Protein AF-A0A351MQT3-F1 (afdb_monomer)

Foldseek 3Di:
DDDDDDDDDDDDDDDCDVVNVVCCVVVPWAFPDDQDPDTDTPVNLCVVCVVVLVVDDDDPVVSVVVSVVSSVVSVVVVNVVVNVVVCQVVVVPDDDPVVVVVVVVQVCCCPPVVRDVVVVVVVVVD

Radius of gyration: 25.92 Å; Cα contacts (8 Å, |Δi|>4): 67; chains: 1; bounding box: 90×33×58 Å

pLDDT: mean 75.78, std 16.31, range [37.25, 96.38]

Sequence (126 aa):
MITSLLATLLLAAPASTAEDKAWSDQNTDRIAVVAGDEVVTVSDIRKQLAPFARSLGGTVDEKNAAIRKAADEVMRSLSDRAIVLREFRESNKMTIPPAMIESDIDDTVRRQFGGDRLRYYAALRE

Nearest PDB structures (foldseek):
  1w0a-assembly1_A  TM=4.353E-01  e=3.551E+00  Homo sapiens
  4gr4-assembly1_A  TM=4.188E-01  e=4.032E+00  Streptomyces lydicus
  7y59-assembly1_W  TM=2.464E-01  e=2.934E+00  Homo sapiens

Solvent-accessible surface area (backbone atoms only — not comparable to full-atom values): 7755 Å² total; per-residue (Å²): 139,83,84,85,82,85,84,81,82,80,82,76,73,85,74,79,47,75,62,58,50,52,48,46,68,71,71,51,75,48,80,68,46,74,32,84,95,44,75,42,35,48,59,58,49,47,63,70,40,52,74,54,61,76,71,61,67,83,53,74,65,58,37,52,52,52,50,51,55,51,47,55,52,46,52,50,54,53,38,54,48,36,48,53,51,48,53,44,65,71,59,78,76,66,74,84,57,67,69,58,55,54,51,52,49,53,52,44,27,41,74,76,43,76,57,36,61,68,61,48,57,53,63,75,75,111

Structure (mmCIF, N/CA/C/O backbone):
data_AF-A0A351MQT3-F1
#
_entry.id   AF-A0A351MQT3-F1
#
loop_
_atom_site.group_PDB
_atom_site.id
_atom_site.type_symbol
_atom_site.label_atom_id
_atom_site.label_alt_id
_atom_site.label_comp_id
_atom_site.label_asym_id
_atom_site.label_entity_id
_atom_site.label_seq_id
_atom_site.pdbx_PDB_ins_code
_atom_site.Cartn_x
_atom_site.Cartn_y
_atom_site.Cartn_z
_atom_site.occupancy
_atom_site.B_iso_or_equiv
_atom_site.auth_seq_id
_atom_site.auth_comp_id
_atom_site.auth_asym_id
_atom_site.auth_atom_id
_atom_site.pdbx_PDB_model_num
ATOM 1 N N . MET A 1 1 ? 69.712 -21.558 34.875 1.00 37.25 1 MET A N 1
ATOM 2 C CA . MET A 1 1 ? 69.006 -21.193 33.630 1.00 37.25 1 MET A CA 1
ATOM 3 C C . MET A 1 1 ? 67.584 -21.708 33.758 1.00 37.25 1 MET A C 1
ATOM 5 O O . MET A 1 1 ? 67.401 -22.915 33.746 1.00 37.25 1 MET A O 1
ATOM 9 N N . ILE A 1 2 ? 66.618 -20.827 34.015 1.00 41.50 2 ILE A N 1
ATOM 10 C CA . ILE A 1 2 ? 65.204 -21.191 34.176 1.00 41.50 2 ILE A CA 1
ATOM 11 C C . ILE A 1 2 ? 64.481 -20.546 32.996 1.00 41.50 2 ILE A C 1
ATOM 13 O O . ILE A 1 2 ? 64.487 -19.326 32.855 1.00 41.50 2 ILE A O 1
ATOM 17 N N . THR A 1 3 ? 63.978 -21.376 32.090 1.00 39.50 3 THR A N 1
ATOM 18 C CA . THR A 1 3 ? 63.307 -20.977 30.851 1.00 39.50 3 THR A CA 1
ATOM 19 C C . THR A 1 3 ? 61.872 -20.531 31.130 1.00 39.50 3 THR A C 1
ATOM 21 O O . THR A 1 3 ? 61.056 -21.320 31.599 1.00 39.50 3 THR A O 1
ATOM 24 N N . SER A 1 4 ? 61.577 -19.270 30.812 1.00 40.50 4 SER A N 1
ATOM 25 C CA . 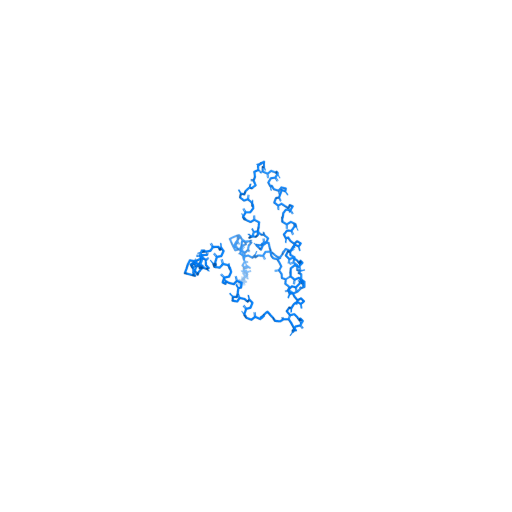SER A 1 4 ? 60.228 -18.704 30.713 1.00 40.50 4 SER A CA 1
ATOM 26 C C . SER A 1 4 ? 59.460 -19.302 29.533 1.00 40.50 4 SER A C 1
ATOM 28 O O . SER A 1 4 ? 59.999 -19.376 28.430 1.00 40.50 4 SER A O 1
ATOM 30 N N . LEU A 1 5 ? 58.179 -19.625 29.725 1.00 42.97 5 LEU A N 1
ATOM 31 C CA . LEU A 1 5 ? 57.225 -19.792 28.628 1.00 42.97 5 LEU A CA 1
ATOM 32 C C . LEU A 1 5 ? 55.973 -18.966 28.945 1.00 42.97 5 LEU A C 1
ATOM 34 O O . LEU A 1 5 ? 55.157 -19.337 29.785 1.00 42.97 5 LEU A O 1
ATOM 38 N N . LEU A 1 6 ? 55.871 -17.802 28.305 1.00 41.44 6 LEU A N 1
ATOM 39 C CA . LEU A 1 6 ? 54.710 -16.921 28.360 1.00 41.44 6 LEU A CA 1
ATOM 40 C C . LEU A 1 6 ? 53.711 -17.414 27.300 1.00 41.44 6 LEU A C 1
ATOM 42 O O . LEU A 1 6 ? 53.997 -17.340 26.108 1.00 41.44 6 LEU A O 1
ATOM 46 N N . ALA A 1 7 ? 52.564 -17.950 27.716 1.00 40.78 7 ALA A N 1
ATOM 47 C CA . ALA A 1 7 ? 51.490 -18.326 26.800 1.00 40.78 7 ALA A CA 1
ATOM 48 C C . ALA A 1 7 ? 50.639 -17.087 26.475 1.00 40.78 7 ALA A C 1
ATOM 50 O O . ALA A 1 7 ? 49.895 -16.592 27.320 1.00 40.78 7 ALA A O 1
ATOM 51 N N . THR A 1 8 ? 50.761 -16.563 25.256 1.00 48.25 8 THR A N 1
ATOM 52 C CA . THR A 1 8 ? 49.905 -15.485 24.745 1.00 48.25 8 THR A CA 1
ATOM 53 C C . THR A 1 8 ? 48.633 -16.099 24.162 1.00 48.25 8 THR A C 1
ATOM 55 O O . THR A 1 8 ? 48.664 -16.716 23.099 1.00 48.25 8 THR A O 1
ATOM 58 N N . LEU A 1 9 ? 47.508 -15.958 24.866 1.00 44.09 9 LEU A N 1
ATOM 59 C CA . LEU A 1 9 ? 46.194 -16.371 24.377 1.00 44.09 9 LEU A CA 1
ATOM 60 C C . LEU A 1 9 ? 45.671 -15.298 23.407 1.00 44.09 9 LEU A C 1
ATOM 62 O O . LEU A 1 9 ? 45.251 -14.221 23.827 1.00 44.09 9 LEU A O 1
ATOM 66 N N . LEU A 1 10 ? 45.741 -15.574 22.104 1.00 45.16 10 LEU A N 1
ATOM 67 C CA . LEU A 1 10 ? 45.178 -14.715 21.065 1.00 45.16 10 LEU A CA 1
ATOM 68 C C . LEU A 1 10 ? 43.653 -14.910 21.040 1.00 45.16 10 LEU A C 1
ATOM 70 O O . LEU A 1 10 ? 43.155 -15.930 20.566 1.00 45.16 10 LEU A O 1
ATOM 74 N N . LEU A 1 11 ? 42.913 -13.947 21.593 1.00 44.22 11 LEU A N 1
ATOM 75 C CA . LEU A 1 11 ? 41.453 -13.921 21.561 1.00 44.22 11 LEU A CA 1
ATOM 76 C C . LEU A 1 11 ? 41.000 -13.572 20.132 1.00 44.22 11 LEU A C 1
ATOM 78 O O . LEU A 1 11 ? 41.021 -12.410 19.730 1.00 44.22 11 LEU A O 1
ATOM 82 N N . ALA A 1 12 ? 40.648 -14.587 19.342 1.00 45.41 12 ALA A N 1
ATOM 83 C CA . ALA A 1 12 ? 40.074 -14.409 18.014 1.00 45.41 12 ALA A CA 1
ATOM 84 C C . ALA A 1 12 ? 38.699 -13.729 18.134 1.00 45.41 12 ALA A C 1
ATOM 86 O O . ALA A 1 12 ? 37.769 -14.290 18.712 1.00 45.41 12 ALA A O 1
ATOM 87 N N . ALA A 1 13 ? 38.572 -12.513 17.600 1.00 49.94 13 ALA A N 1
ATOM 88 C CA . ALA A 1 13 ? 37.275 -11.875 17.401 1.00 49.94 13 ALA A CA 1
ATOM 89 C C . ALA A 1 13 ? 36.440 -12.716 16.414 1.00 49.94 13 ALA A C 1
ATOM 91 O O . ALA A 1 13 ? 37.007 -13.225 15.441 1.00 49.94 13 ALA A O 1
ATOM 92 N N . PRO A 1 14 ? 35.119 -12.878 16.620 1.00 48.28 14 PRO A N 1
ATOM 93 C CA . PRO A 1 14 ? 34.284 -13.595 15.668 1.00 48.28 14 PRO A CA 1
ATOM 94 C C . PRO A 1 14 ? 34.254 -12.808 14.354 1.00 48.28 14 PRO A C 1
ATOM 96 O O . PRO A 1 14 ? 33.710 -11.708 14.279 1.00 48.28 14 PRO A O 1
ATOM 99 N N . ALA A 1 15 ? 34.871 -13.365 13.315 1.00 52.53 15 ALA A N 1
ATOM 100 C CA . ALA A 1 15 ? 34.683 -12.892 11.956 1.00 52.53 15 ALA A CA 1
ATOM 101 C C . ALA A 1 15 ? 33.243 -13.232 11.554 1.00 52.53 15 ALA A C 1
ATOM 103 O O . ALA A 1 15 ? 32.932 -14.405 11.353 1.00 52.53 15 ALA A O 1
ATOM 104 N N . SER A 1 16 ? 32.356 -12.233 11.476 1.00 54.38 16 SER A N 1
ATOM 105 C CA . SER A 1 16 ? 31.033 -12.433 10.876 1.00 54.38 16 SER A CA 1
ATOM 106 C C . SER A 1 16 ? 31.243 -12.939 9.454 1.00 54.38 16 SER A C 1
ATOM 108 O O . SER A 1 16 ? 31.958 -12.298 8.672 1.00 54.38 16 SER A O 1
ATOM 110 N N . THR A 1 17 ? 30.675 -14.091 9.125 1.00 55.72 17 THR A N 1
ATOM 111 C CA . THR A 1 17 ? 30.893 -14.704 7.819 1.00 55.72 17 THR A CA 1
ATOM 112 C C . THR A 1 17 ? 30.205 -13.873 6.732 1.00 55.72 17 THR A C 1
ATOM 114 O O . THR A 1 17 ? 29.240 -13.148 6.982 1.00 55.72 17 THR A O 1
ATOM 117 N N . ALA A 1 18 ? 30.703 -13.941 5.497 1.00 56.94 18 ALA A N 1
ATOM 118 C CA . ALA A 1 18 ? 30.052 -13.279 4.365 1.00 56.94 18 ALA A CA 1
ATOM 119 C C . ALA A 1 18 ? 28.607 -13.781 4.150 1.00 56.94 18 ALA A C 1
ATOM 121 O O . ALA A 1 18 ? 27.779 -13.035 3.630 1.00 56.94 18 ALA A O 1
ATOM 122 N N . GLU A 1 19 ? 28.296 -15.004 4.596 1.00 46.81 19 GLU A N 1
ATOM 123 C CA . GLU A 1 19 ? 26.941 -15.562 4.638 1.00 46.81 19 GLU A CA 1
ATOM 124 C C . GLU A 1 19 ? 26.053 -14.861 5.670 1.00 46.81 19 GLU A C 1
ATOM 126 O O . GLU A 1 19 ? 24.933 -14.495 5.325 1.00 46.81 19 GLU A O 1
ATOM 131 N N . ASP A 1 20 ? 26.550 -14.566 6.878 1.00 50.34 20 ASP A N 1
ATOM 132 C CA . ASP A 1 20 ? 25.801 -13.789 7.882 1.00 50.34 20 ASP A CA 1
ATOM 133 C C . ASP A 1 20 ? 25.476 -12.380 7.370 1.00 50.34 20 ASP A C 1
ATOM 135 O O . ASP A 1 20 ? 24.383 -11.853 7.589 1.00 50.34 20 ASP A O 1
ATOM 139 N N . LYS A 1 21 ? 26.417 -11.771 6.637 1.00 53.34 21 LYS A N 1
ATOM 140 C CA . LYS A 1 21 ? 26.208 -10.475 5.988 1.00 53.34 21 LYS A CA 1
ATOM 141 C C . LYS A 1 21 ? 25.205 -10.565 4.837 1.00 53.34 21 LYS A C 1
ATOM 143 O O . LYS A 1 21 ? 24.339 -9.706 4.743 1.00 53.34 21 LYS A O 1
ATOM 148 N N . ALA A 1 22 ? 25.292 -11.586 3.986 1.00 54.59 22 ALA A N 1
ATOM 149 C CA . ALA A 1 22 ? 24.357 -11.783 2.879 1.00 54.59 22 ALA A CA 1
ATOM 150 C C . ALA A 1 22 ? 22.938 -12.105 3.370 1.00 54.59 22 ALA A C 1
ATOM 152 O O . ALA A 1 22 ? 21.972 -11.586 2.816 1.00 54.59 22 ALA A O 1
ATOM 153 N N . TRP A 1 23 ? 22.811 -12.905 4.433 1.00 46.06 23 TRP A N 1
ATOM 154 C CA . TRP A 1 23 ? 21.543 -13.173 5.103 1.00 46.06 23 TRP A CA 1
ATOM 155 C C . TRP A 1 23 ? 20.995 -11.899 5.744 1.00 46.06 23 TRP A C 1
ATOM 157 O O . TRP A 1 23 ? 19.861 -11.530 5.474 1.00 46.06 23 TRP A O 1
ATOM 167 N N . SER A 1 24 ? 21.806 -11.156 6.500 1.00 58.50 24 SER A N 1
ATOM 168 C CA . SER A 1 24 ? 21.400 -9.875 7.091 1.00 58.50 24 SER A CA 1
ATOM 169 C C . SER A 1 24 ? 20.984 -8.846 6.032 1.00 58.50 24 SER A C 1
ATOM 171 O O . SER A 1 24 ? 19.944 -8.216 6.179 1.00 58.50 24 SER A O 1
ATOM 173 N N . ASP A 1 25 ? 21.720 -8.719 4.926 1.00 57.06 25 ASP A N 1
ATOM 174 C CA . ASP A 1 25 ? 21.407 -7.782 3.840 1.00 57.06 25 ASP A CA 1
ATOM 175 C C . ASP A 1 25 ? 20.137 -8.198 3.053 1.00 57.06 25 ASP A C 1
ATOM 177 O O . ASP A 1 25 ? 19.475 -7.345 2.457 1.00 57.06 25 ASP A O 1
ATOM 181 N N . GLN A 1 26 ? 19.771 -9.489 3.053 1.00 56.72 26 GLN A N 1
ATOM 182 C CA . GLN A 1 26 ? 18.531 -10.008 2.448 1.00 56.72 26 GLN A CA 1
ATOM 183 C C . GLN A 1 26 ? 17.329 -9.995 3.404 1.00 56.72 26 GLN A C 1
ATOM 185 O O . GLN A 1 26 ? 16.195 -9.867 2.942 1.00 56.72 26 GLN A O 1
ATOM 190 N N . ASN A 1 27 ? 17.569 -10.133 4.709 1.00 56.00 27 ASN A N 1
ATOM 191 C CA . ASN A 1 27 ? 16.545 -10.344 5.734 1.00 56.00 27 ASN A CA 1
ATOM 192 C C . ASN A 1 27 ? 16.325 -9.111 6.633 1.00 56.00 27 ASN A C 1
ATOM 194 O O . ASN A 1 27 ? 15.354 -9.064 7.386 1.00 56.00 27 ASN A O 1
ATOM 198 N N . THR A 1 28 ? 17.194 -8.100 6.541 1.00 66.25 28 THR A N 1
ATOM 199 C CA . THR A 1 28 ? 17.004 -6.782 7.154 1.00 66.25 28 THR A CA 1
ATOM 200 C C . THR A 1 28 ? 16.367 -5.859 6.134 1.00 66.25 28 THR A C 1
ATOM 202 O O . THR A 1 28 ? 16.989 -5.435 5.157 1.00 66.25 28 THR A O 1
ATOM 205 N N . ASP A 1 29 ? 15.107 -5.524 6.370 1.00 74.12 29 ASP A N 1
ATOM 206 C CA . ASP A 1 29 ? 14.423 -4.553 5.538 1.00 74.12 29 ASP A CA 1
ATOM 207 C C . ASP A 1 29 ? 14.998 -3.153 5.776 1.00 74.12 29 ASP A C 1
ATOM 209 O O . ASP A 1 29 ? 15.139 -2.694 6.912 1.00 74.12 29 ASP A O 1
ATOM 213 N N . ARG A 1 30 ? 15.367 -2.467 4.694 1.00 74.75 30 ARG A N 1
ATOM 214 C CA . ARG A 1 30 ? 15.954 -1.129 4.794 1.00 74.75 30 ARG A CA 1
ATOM 215 C C . ARG A 1 30 ? 14.841 -0.106 4.962 1.00 74.75 30 ARG A C 1
ATOM 217 O O . ARG A 1 30 ? 13.864 -0.131 4.219 1.00 74.75 30 ARG A O 1
ATOM 224 N N . ILE A 1 31 ? 15.021 0.830 5.888 1.00 74.12 31 ILE A N 1
ATOM 225 C CA . ILE A 1 31 ? 14.121 1.976 6.035 1.00 74.12 31 ILE A CA 1
ATOM 226 C C . ILE A 1 31 ? 14.289 2.879 4.812 1.00 74.12 31 ILE A C 1
ATOM 228 O O . ILE A 1 31 ? 15.399 3.324 4.517 1.00 74.12 31 ILE A O 1
ATOM 232 N N . ALA A 1 32 ? 13.196 3.120 4.095 1.00 74.19 32 ALA A N 1
ATOM 233 C CA . ALA A 1 32 ? 13.160 4.026 2.957 1.00 74.19 32 ALA A CA 1
ATOM 234 C C . ALA A 1 32 ? 12.770 5.442 3.396 1.00 74.19 32 ALA A C 1
ATOM 236 O O . ALA A 1 32 ? 13.432 6.404 3.012 1.00 74.19 32 ALA A O 1
ATOM 237 N N . VAL A 1 33 ? 11.732 5.566 4.229 1.00 76.69 33 VAL A N 1
ATOM 238 C CA . VAL A 1 33 ? 11.252 6.843 4.776 1.00 76.69 33 VAL A CA 1
ATOM 239 C C . VAL A 1 33 ? 10.724 6.628 6.194 1.00 76.69 33 VAL A C 1
ATOM 241 O O . VAL A 1 33 ? 10.136 5.592 6.494 1.00 76.69 33 VAL A O 1
ATOM 244 N N . VAL A 1 34 ? 10.913 7.620 7.061 1.00 71.25 34 VAL A N 1
ATOM 245 C CA . VAL A 1 34 ? 10.246 7.698 8.367 1.00 71.25 34 VAL A CA 1
ATOM 246 C C . VAL A 1 34 ? 9.216 8.822 8.295 1.00 71.25 34 VAL A C 1
ATOM 248 O O . VAL A 1 34 ? 9.579 9.975 8.059 1.00 71.25 34 VAL A O 1
ATOM 251 N N . ALA A 1 35 ? 7.937 8.487 8.464 1.00 67.44 35 ALA A N 1
ATOM 252 C CA . ALA A 1 35 ? 6.819 9.423 8.400 1.00 67.44 35 ALA A CA 1
ATOM 253 C C . ALA A 1 35 ? 6.136 9.495 9.776 1.00 67.44 35 ALA A C 1
ATOM 255 O O . ALA A 1 35 ? 5.145 8.817 10.042 1.00 67.44 35 ALA A O 1
ATOM 256 N N . GLY A 1 36 ? 6.695 10.309 10.678 1.00 67.81 36 GLY A N 1
ATOM 257 C CA . GLY A 1 36 ? 6.285 10.315 12.086 1.00 67.81 36 GLY A CA 1
ATOM 258 C C . GLY A 1 36 ? 6.786 9.067 12.815 1.00 67.81 36 GLY A C 1
ATOM 259 O O . GLY A 1 36 ? 7.980 8.789 12.765 1.00 67.81 36 GLY A O 1
ATOM 260 N N . ASP A 1 37 ? 5.873 8.321 13.442 1.00 65.06 37 ASP A N 1
ATOM 261 C CA . ASP A 1 37 ? 6.172 7.053 14.132 1.00 65.06 37 ASP A CA 1
ATOM 262 C C . ASP A 1 37 ? 6.065 5.821 13.212 1.00 65.06 37 ASP A C 1
ATOM 264 O O . ASP A 1 37 ? 6.369 4.702 13.628 1.00 65.06 37 ASP A O 1
ATOM 268 N N . GLU A 1 38 ? 5.637 5.997 11.955 1.00 66.75 38 GLU A N 1
ATOM 269 C CA . GLU A 1 38 ? 5.497 4.904 10.988 1.00 66.75 38 GLU A CA 1
ATOM 270 C C . GLU A 1 38 ? 6.710 4.853 10.046 1.00 66.75 38 GLU A C 1
ATOM 272 O O . GLU A 1 38 ? 7.156 5.860 9.484 1.00 66.75 38 GLU A O 1
ATOM 277 N N . VAL A 1 39 ? 7.270 3.652 9.897 1.00 76.25 39 VAL A N 1
ATOM 278 C CA . VAL A 1 39 ? 8.485 3.390 9.122 1.00 76.25 39 VAL A CA 1
ATOM 279 C C . VAL A 1 39 ? 8.091 2.719 7.814 1.00 76.25 39 VAL A C 1
ATOM 281 O O . VAL A 1 39 ? 7.589 1.600 7.819 1.00 76.25 39 VAL A O 1
ATOM 284 N N . VAL A 1 40 ? 8.345 3.392 6.694 1.00 76.25 40 VAL A N 1
ATOM 285 C CA . VAL A 1 40 ? 8.165 2.832 5.353 1.00 76.25 40 VAL A CA 1
ATOM 286 C C . VAL A 1 40 ? 9.457 2.148 4.938 1.00 76.25 40 VAL A C 1
ATOM 288 O O . VAL A 1 40 ? 10.521 2.779 4.913 1.00 76.25 40 VAL A O 1
ATOM 291 N N . THR A 1 41 ? 9.382 0.871 4.576 1.00 85.00 41 THR A N 1
ATOM 292 C CA . THR A 1 41 ? 10.564 0.102 4.183 1.00 85.00 41 THR A CA 1
ATOM 293 C C . THR A 1 41 ? 10.713 -0.049 2.670 1.00 85.00 41 THR A C 1
ATOM 295 O O . THR A 1 41 ? 9.796 0.183 1.877 1.00 85.00 41 THR A O 1
ATOM 298 N N . VAL A 1 42 ? 11.898 -0.478 2.236 1.00 80.94 42 VAL A N 1
ATOM 299 C CA . VAL A 1 42 ? 12.167 -0.803 0.831 1.00 80.94 42 VAL A CA 1
ATOM 300 C C . VAL A 1 42 ? 11.315 -1.984 0.364 1.00 80.94 42 VAL A C 1
ATOM 302 O O . VAL A 1 42 ? 10.896 -2.016 -0.799 1.00 8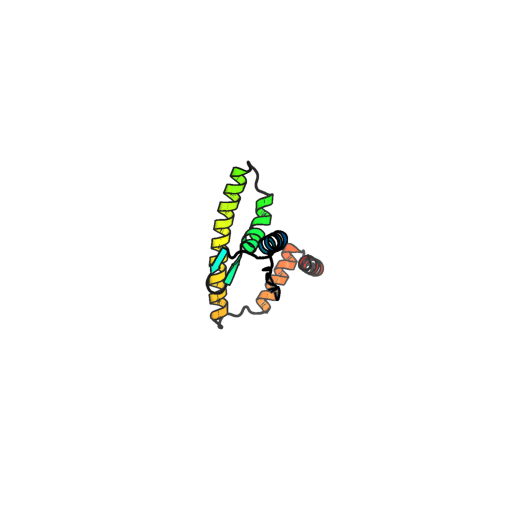0.94 42 VAL A O 1
ATOM 305 N N . SER A 1 43 ? 11.030 -2.953 1.235 1.00 81.25 43 SER A N 1
ATOM 306 C CA . SER A 1 43 ? 10.163 -4.073 0.861 1.00 81.25 43 SER A CA 1
ATOM 307 C C . SER A 1 43 ? 8.712 -3.647 0.670 1.00 81.25 43 SER A C 1
ATOM 309 O O . SER A 1 43 ? 8.056 -4.200 -0.212 1.00 81.25 43 SER A O 1
ATOM 311 N N . ASP A 1 44 ? 8.217 -2.644 1.398 1.00 79.75 44 ASP A N 1
ATOM 312 C CA . ASP A 1 44 ? 6.867 -2.105 1.185 1.00 79.75 44 ASP A CA 1
ATOM 313 C C . ASP A 1 44 ? 6.724 -1.458 -0.195 1.00 79.75 44 ASP A C 1
ATOM 315 O O . ASP A 1 44 ? 5.781 -1.755 -0.934 1.00 79.75 44 ASP A O 1
ATOM 319 N N . ILE A 1 45 ? 7.720 -0.667 -0.603 1.00 80.12 45 ILE A N 1
ATOM 320 C CA . ILE A 1 45 ? 7.779 -0.079 -1.949 1.00 80.12 45 ILE A CA 1
ATOM 321 C C . ILE A 1 45 ? 7.825 -1.188 -3.008 1.00 80.12 45 ILE A C 1
ATOM 323 O O . ILE A 1 45 ? 7.094 -1.153 -3.999 1.00 80.12 45 ILE A O 1
ATOM 327 N N . ARG A 1 46 ? 8.653 -2.219 -2.791 1.00 80.25 46 ARG A N 1
ATOM 328 C CA . ARG A 1 46 ? 8.791 -3.348 -3.722 1.00 80.25 46 ARG A CA 1
ATOM 329 C C . ARG A 1 46 ? 7.493 -4.137 -3.868 1.00 80.25 46 ARG A C 1
ATOM 331 O O . ARG A 1 46 ? 7.143 -4.492 -4.990 1.00 80.25 46 ARG A O 1
ATOM 338 N N . LYS A 1 47 ? 6.777 -4.405 -2.770 1.00 83.38 47 LYS A N 1
ATOM 339 C CA . LYS A 1 47 ? 5.476 -5.095 -2.790 1.00 83.38 47 LYS A CA 1
ATOM 340 C C . LYS A 1 47 ? 4.457 -4.325 -3.623 1.00 83.38 47 LYS A C 1
ATOM 342 O O . LYS A 1 47 ? 3.765 -4.933 -4.433 1.00 83.38 47 LYS A O 1
ATOM 347 N N . GLN A 1 48 ? 4.406 -3.001 -3.472 1.00 81.62 48 GLN A N 1
ATOM 348 C CA . GLN A 1 48 ? 3.510 -2.165 -4.274 1.00 81.62 48 GLN A CA 1
ATOM 349 C C . GLN A 1 48 ? 3.906 -2.117 -5.747 1.00 81.62 48 GLN A C 1
ATOM 351 O O . GLN A 1 48 ? 3.037 -2.060 -6.613 1.00 81.62 48 GLN A O 1
ATOM 356 N N . LEU A 1 49 ? 5.204 -2.178 -6.046 1.00 82.31 49 LEU A N 1
ATOM 357 C CA . LEU A 1 49 ? 5.696 -2.092 -7.416 1.00 82.31 49 LEU A CA 1
ATOM 358 C C . LEU A 1 49 ? 5.691 -3.437 -8.163 1.00 82.31 49 LEU A C 1
ATOM 360 O O . LEU A 1 49 ? 5.625 -3.454 -9.392 1.00 82.31 49 LEU A O 1
ATOM 364 N N . ALA A 1 50 ? 5.730 -4.568 -7.452 1.00 80.12 50 ALA A N 1
ATOM 365 C CA . ALA A 1 50 ? 5.811 -5.915 -8.028 1.00 80.12 50 ALA A CA 1
ATOM 366 C C . ALA A 1 50 ? 4.723 -6.249 -9.075 1.00 80.1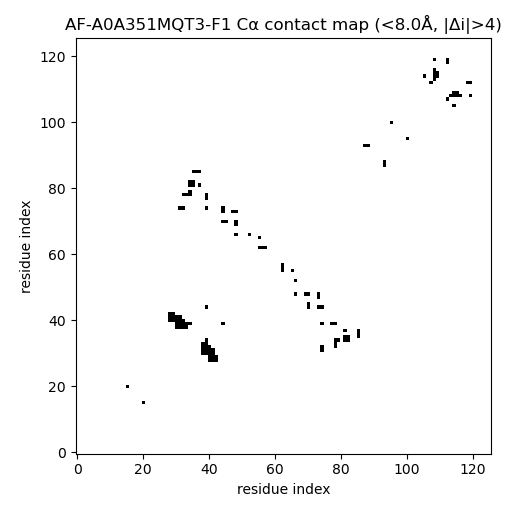2 50 ALA A C 1
ATOM 368 O O . ALA A 1 50 ? 5.055 -6.878 -10.087 1.00 80.12 50 ALA A O 1
ATOM 369 N N . PRO A 1 51 ? 3.449 -5.837 -8.911 1.00 80.62 51 PRO A N 1
ATOM 370 C CA . PRO A 1 51 ? 2.426 -6.038 -9.935 1.00 80.62 51 PRO A CA 1
ATOM 371 C C . PRO A 1 51 ? 2.738 -5.278 -11.231 1.00 80.62 51 PRO A C 1
ATOM 373 O O . PRO A 1 51 ? 2.584 -5.828 -12.319 1.00 80.62 51 PRO A O 1
ATOM 376 N N . PHE A 1 52 ? 3.238 -4.045 -11.117 1.00 74.88 52 PHE A N 1
ATOM 377 C CA . PHE A 1 52 ? 3.500 -3.161 -12.254 1.00 74.88 52 PHE A CA 1
ATOM 378 C C . PHE A 1 52 ? 4.797 -3.512 -12.975 1.00 74.88 52 PHE A C 1
ATOM 380 O O . PHE A 1 52 ? 4.830 -3.518 -14.205 1.00 74.88 52 PHE A O 1
ATOM 387 N N . ALA A 1 53 ? 5.841 -3.885 -12.232 1.00 72.94 53 ALA A N 1
ATOM 388 C CA . ALA A 1 53 ? 7.155 -4.211 -12.780 1.00 72.94 53 ALA A CA 1
ATOM 389 C C . ALA A 1 53 ? 7.098 -5.318 -13.849 1.00 72.94 53 ALA A C 1
ATOM 391 O O . ALA A 1 53 ? 7.831 -5.262 -14.834 1.00 72.94 53 ALA A O 1
ATOM 392 N N . ARG A 1 54 ? 6.184 -6.289 -13.696 1.00 73.31 54 ARG A N 1
ATOM 393 C CA . ARG A 1 54 ? 5.982 -7.380 -14.667 1.00 73.31 54 ARG A CA 1
ATOM 394 C C . ARG A 1 54 ? 5.362 -6.922 -15.990 1.00 73.31 54 ARG A C 1
ATOM 396 O O . ARG A 1 54 ? 5.579 -7.571 -17.006 1.00 73.31 54 ARG A O 1
ATOM 403 N N . SER A 1 55 ? 4.622 -5.815 -15.983 1.00 73.75 55 SER A N 1
ATOM 404 C CA . SER A 1 55 ? 3.977 -5.252 -17.177 1.00 73.75 55 SER A CA 1
ATOM 405 C C . SER A 1 55 ? 4.851 -4.264 -17.956 1.00 73.75 55 SER A C 1
ATOM 407 O O . SER A 1 55 ? 4.486 -3.873 -19.063 1.00 73.75 55 SER A O 1
ATOM 409 N N . LEU A 1 56 ? 6.008 -3.859 -17.414 1.00 77.75 56 LEU A N 1
ATOM 410 C CA . LEU A 1 56 ? 6.883 -2.891 -18.073 1.00 77.75 56 LEU A CA 1
ATOM 411 C C . LEU A 1 56 ? 7.586 -3.531 -19.284 1.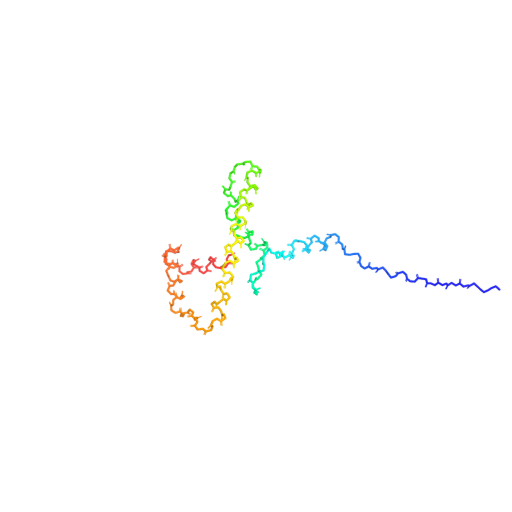00 77.75 56 LEU A C 1
ATOM 413 O O . LEU A 1 56 ? 8.400 -4.452 -19.148 1.00 77.75 56 LEU A O 1
ATOM 417 N N . GLY A 1 57 ? 7.274 -3.025 -20.479 1.00 74.06 57 GLY A N 1
ATOM 418 C CA . GLY A 1 57 ? 7.989 -3.298 -21.731 1.00 74.06 57 GLY A CA 1
ATOM 419 C C . GLY A 1 57 ? 9.211 -2.387 -21.919 1.00 74.06 57 GLY A C 1
ATOM 420 O O . GLY A 1 57 ? 9.492 -1.549 -21.070 1.00 74.06 57 GLY A O 1
ATOM 421 N N . GLY A 1 58 ? 9.950 -2.559 -23.018 1.00 83.62 58 GLY A N 1
ATOM 422 C CA . GLY A 1 58 ? 11.086 -1.694 -23.380 1.00 83.62 58 GLY A CA 1
ATOM 423 C C . GLY A 1 58 ? 12.469 -2.256 -23.044 1.00 83.62 58 GLY A C 1
ATOM 424 O O . GLY A 1 58 ? 12.622 -3.430 -22.686 1.00 83.62 58 GLY A O 1
ATOM 425 N N . THR A 1 59 ? 13.489 -1.417 -23.200 1.00 86.25 59 THR A N 1
ATOM 426 C CA . THR A 1 59 ? 14.884 -1.740 -22.871 1.00 86.25 59 THR A CA 1
ATOM 427 C C . THR A 1 59 ? 15.103 -1.806 -21.356 1.00 86.25 59 THR A C 1
ATOM 429 O O . THR A 1 59 ? 14.286 -1.331 -20.566 1.00 86.25 59 THR A O 1
ATOM 432 N N . VAL A 1 60 ? 16.211 -2.411 -20.917 1.00 82.69 60 VAL A N 1
ATOM 433 C CA . VAL A 1 60 ? 16.545 -2.518 -19.482 1.00 82.69 60 VAL A CA 1
ATOM 434 C C . VAL A 1 60 ? 16.636 -1.136 -18.824 1.00 82.69 60 VAL A C 1
ATOM 436 O O . VAL A 1 60 ? 16.140 -0.952 -17.714 1.00 82.69 60 VAL A O 1
ATOM 439 N N . ASP A 1 61 ? 17.201 -0.152 -19.521 1.00 83.50 61 ASP A 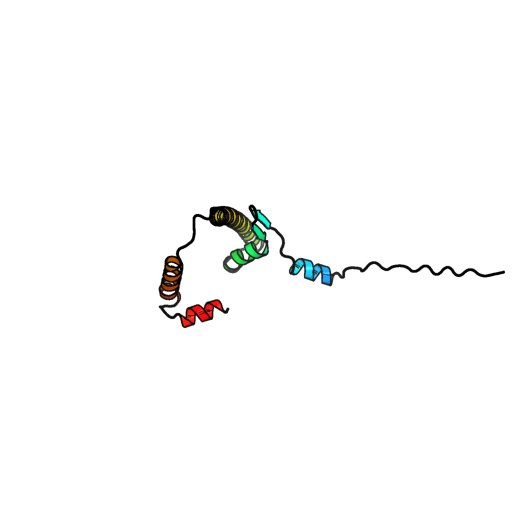N 1
ATOM 440 C CA . ASP A 1 61 ? 17.372 1.202 -18.992 1.00 83.50 61 ASP A CA 1
ATOM 441 C C . ASP A 1 61 ? 16.043 1.950 -18.860 1.00 83.50 61 ASP A C 1
ATOM 443 O O . ASP A 1 61 ? 15.783 2.568 -17.825 1.00 83.50 61 ASP A O 1
ATOM 447 N N . GLU A 1 62 ? 15.157 1.831 -19.852 1.00 78.75 62 GLU A N 1
ATOM 448 C CA . GLU A 1 62 ? 13.807 2.405 -19.798 1.00 78.75 62 GLU A CA 1
ATOM 449 C C . GLU A 1 62 ? 12.984 1.792 -18.661 1.00 78.75 62 GLU A C 1
ATOM 451 O O . GLU A 1 62 ? 12.326 2.514 -17.908 1.00 78.75 62 GLU A O 1
ATOM 456 N N . LYS A 1 63 ? 13.075 0.469 -18.474 1.00 80.94 63 LYS A N 1
ATOM 457 C CA . LYS A 1 63 ? 12.426 -0.224 -17.353 1.00 80.94 63 LYS A CA 1
ATOM 458 C C . LYS A 1 63 ? 12.957 0.265 -16.013 1.00 80.94 63 LYS A C 1
ATOM 460 O O . LYS A 1 63 ? 12.168 0.562 -15.121 1.00 80.94 63 LYS A O 1
ATOM 465 N N . ASN A 1 64 ? 14.274 0.395 -15.871 1.00 81.50 64 ASN A N 1
ATOM 466 C CA . ASN A 1 64 ? 14.892 0.889 -14.643 1.00 81.50 64 ASN A CA 1
ATOM 467 C C . ASN A 1 64 ? 14.485 2.337 -14.339 1.00 81.50 64 ASN A C 1
ATOM 469 O O . ASN A 1 64 ? 14.217 2.667 -13.183 1.00 81.50 64 ASN A O 1
ATOM 473 N N . ALA A 1 65 ? 14.404 3.200 -15.354 1.00 84.44 65 ALA A N 1
ATOM 474 C CA . ALA A 1 65 ? 13.937 4.574 -15.195 1.00 84.44 65 ALA A CA 1
ATOM 475 C C . ALA A 1 65 ? 12.460 4.631 -14.768 1.00 84.44 65 ALA A C 1
ATOM 477 O O . ALA A 1 65 ? 12.120 5.351 -13.827 1.00 84.44 65 ALA A O 1
ATOM 478 N N . ALA A 1 66 ? 11.598 3.827 -15.398 1.00 81.56 66 ALA A N 1
ATOM 479 C CA . ALA A 1 66 ? 10.183 3.728 -15.046 1.00 81.56 66 ALA A CA 1
ATOM 480 C C . ALA A 1 66 ? 9.980 3.202 -13.616 1.00 81.56 66 ALA A C 1
ATOM 482 O O . ALA A 1 66 ? 9.202 3.771 -12.853 1.00 81.56 66 ALA A O 1
ATOM 483 N N . ILE A 1 67 ? 10.732 2.167 -13.227 1.00 82.75 67 ILE A N 1
ATOM 484 C CA . ILE A 1 67 ? 10.734 1.603 -11.871 1.00 82.75 67 ILE A CA 1
ATOM 485 C C . ILE A 1 67 ? 11.140 2.654 -10.839 1.00 82.75 67 ILE A C 1
ATOM 487 O O . ILE A 1 67 ? 10.476 2.776 -9.816 1.00 82.75 67 ILE A O 1
ATOM 491 N N . ARG A 1 68 ? 12.199 3.433 -11.098 1.00 83.88 68 ARG A N 1
ATOM 492 C CA . ARG A 1 68 ? 12.654 4.490 -10.177 1.00 83.88 68 ARG A CA 1
ATOM 493 C C . ARG A 1 68 ? 11.599 5.573 -9.995 1.00 83.88 68 ARG A C 1
ATOM 495 O O . ARG A 1 68 ? 11.265 5.902 -8.865 1.00 83.88 68 ARG A O 1
ATOM 502 N N . LYS A 1 69 ? 11.023 6.066 -11.095 1.00 87.25 69 LYS A N 1
ATOM 503 C CA . LYS A 1 69 ? 9.962 7.078 -11.034 1.00 87.25 69 LYS A CA 1
ATOM 504 C C . LYS A 1 69 ? 8.750 6.577 -10.242 1.00 87.25 69 LYS A C 1
ATOM 506 O O . LYS A 1 69 ? 8.248 7.278 -9.372 1.00 87.25 69 LYS A O 1
ATOM 511 N N . ALA A 1 70 ? 8.307 5.354 -10.518 1.00 83.44 70 ALA A N 1
ATOM 512 C CA . ALA A 1 70 ? 7.180 4.760 -9.814 1.00 83.44 70 ALA A CA 1
ATOM 513 C C . ALA A 1 70 ? 7.497 4.494 -8.331 1.00 83.44 70 ALA A C 1
ATOM 515 O O . ALA A 1 70 ? 6.633 4.677 -7.478 1.00 83.44 70 ALA A O 1
ATOM 516 N N . ALA A 1 71 ? 8.737 4.122 -7.998 1.00 78.88 71 ALA A N 1
ATOM 517 C CA . ALA A 1 71 ? 9.179 3.992 -6.613 1.00 78.88 71 ALA A CA 1
ATOM 518 C C . ALA A 1 71 ? 9.123 5.334 -5.863 1.00 78.88 71 ALA A C 1
ATOM 520 O O . ALA A 1 71 ? 8.662 5.361 -4.724 1.00 78.88 71 ALA A O 1
ATOM 521 N N . ASP A 1 72 ? 9.522 6.443 -6.495 1.00 84.81 72 ASP A N 1
ATOM 522 C CA . ASP A 1 72 ? 9.429 7.783 -5.898 1.00 84.81 72 ASP A CA 1
ATOM 523 C C . ASP A 1 72 ? 7.977 8.196 -5.621 1.00 84.81 72 ASP A C 1
ATOM 525 O O . ASP A 1 72 ? 7.669 8.756 -4.566 1.00 84.81 72 ASP A O 1
ATOM 529 N N . GLU A 1 73 ? 7.066 7.899 -6.548 1.00 85.88 73 GLU A N 1
ATOM 530 C CA . GLU A 1 73 ? 5.632 8.161 -6.383 1.00 85.88 73 GLU A CA 1
ATOM 531 C C . GLU A 1 73 ? 5.030 7.311 -5.253 1.00 85.88 73 GLU A C 1
ATOM 533 O O . GLU A 1 73 ? 4.318 7.834 -4.392 1.00 85.88 73 GLU A O 1
ATOM 538 N N . VAL A 1 74 ? 5.379 6.023 -5.198 1.00 83.81 74 VAL A N 1
ATOM 539 C CA . VAL A 1 74 ? 4.972 5.105 -4.124 1.00 83.81 74 VAL A CA 1
ATOM 540 C C . VAL A 1 74 ? 5.489 5.573 -2.765 1.00 83.81 74 VAL A C 1
ATOM 542 O O . VAL A 1 74 ? 4.726 5.595 -1.801 1.00 83.81 74 VAL A O 1
ATOM 545 N N . MET A 1 75 ? 6.752 5.998 -2.673 1.00 82.88 75 MET A N 1
ATOM 546 C CA . MET A 1 75 ? 7.323 6.527 -1.430 1.00 82.88 75 MET A CA 1
ATOM 547 C C . MET A 1 75 ? 6.537 7.725 -0.899 1.00 82.88 75 MET A C 1
ATOM 549 O O . MET A 1 75 ? 6.226 7.777 0.293 1.00 82.88 75 MET A O 1
ATOM 553 N N . ARG A 1 76 ? 6.181 8.671 -1.775 1.00 85.44 76 ARG A N 1
ATOM 554 C CA . ARG A 1 76 ? 5.368 9.836 -1.394 1.00 85.44 76 ARG A CA 1
ATOM 555 C C . ARG A 1 76 ? 3.982 9.412 -0.924 1.00 85.44 76 ARG A C 1
ATOM 557 O O . ARG A 1 76 ? 3.578 9.788 0.169 1.00 85.44 76 ARG A O 1
ATOM 564 N N . SER A 1 77 ? 3.306 8.552 -1.687 1.00 86.38 77 SER A N 1
ATOM 565 C CA . SER A 1 77 ? 1.971 8.056 -1.333 1.00 86.38 77 SER A CA 1
ATOM 566 C C . SER A 1 77 ? 1.950 7.314 0.009 1.00 86.38 77 SER A C 1
ATOM 568 O O . SER A 1 77 ? 1.046 7.523 0.818 1.00 86.38 77 SER A O 1
ATOM 570 N N . LEU A 1 78 ? 2.960 6.479 0.273 1.00 82.88 78 LEU A N 1
ATOM 571 C CA . LEU A 1 78 ? 3.116 5.779 1.548 1.00 82.88 78 LEU A CA 1
ATOM 572 C C . LEU A 1 78 ? 3.354 6.747 2.710 1.00 82.88 78 LEU A C 1
ATOM 574 O O . LEU A 1 78 ? 2.760 6.575 3.772 1.00 82.88 78 LEU A O 1
ATOM 578 N N . SER A 1 79 ? 4.167 7.781 2.496 1.00 83.62 79 SER A N 1
ATOM 579 C CA . SER A 1 79 ? 4.448 8.807 3.507 1.00 83.62 79 SER A CA 1
ATOM 580 C C . SER A 1 79 ? 3.201 9.623 3.848 1.00 83.62 79 SER A C 1
ATOM 582 O O . SER A 1 79 ? 2.872 9.789 5.021 1.00 83.62 79 SER A O 1
ATOM 584 N N . ASP A 1 80 ? 2.460 10.074 2.835 1.00 87.00 80 ASP A N 1
ATOM 585 C CA . ASP A 1 80 ? 1.220 10.830 3.030 1.00 87.00 80 ASP A CA 1
ATOM 586 C C . ASP A 1 80 ? 0.179 9.988 3.777 1.00 87.00 80 ASP A C 1
ATOM 588 O O . ASP A 1 80 ? -0.451 10.448 4.733 1.00 87.00 80 ASP A O 1
ATOM 592 N N . ARG A 1 81 ? 0.036 8.711 3.397 1.00 86.06 81 ARG A N 1
ATOM 593 C CA . ARG A 1 81 ? -0.865 7.773 4.074 1.00 86.06 81 ARG A CA 1
ATOM 594 C C . ARG A 1 81 ? -0.471 7.553 5.532 1.00 86.06 81 ARG A C 1
ATOM 596 O O . ARG A 1 81 ? -1.356 7.534 6.384 1.00 86.06 81 ARG A O 1
ATOM 603 N N . ALA A 1 82 ? 0.818 7.392 5.820 1.00 83.06 82 ALA A N 1
ATOM 604 C CA . ALA A 1 82 ? 1.318 7.236 7.182 1.00 83.06 82 ALA A CA 1
ATOM 605 C C . ALA A 1 82 ? 0.963 8.451 8.057 1.00 83.06 82 ALA A C 1
ATOM 607 O O . ALA A 1 82 ? 0.465 8.283 9.169 1.00 83.06 82 ALA A O 1
ATOM 608 N N . ILE A 1 83 ? 1.114 9.671 7.528 1.00 84.19 83 ILE A N 1
ATOM 609 C CA . ILE A 1 83 ? 0.730 10.905 8.233 1.00 84.19 83 ILE A CA 1
ATOM 610 C C . ILE A 1 83 ? -0.772 10.918 8.545 1.00 84.19 83 ILE A C 1
ATOM 612 O O . ILE A 1 83 ? -1.161 11.191 9.681 1.00 84.19 83 ILE A O 1
ATOM 616 N N . VAL A 1 84 ? -1.618 10.595 7.562 1.00 84.69 84 VAL A N 1
ATOM 617 C CA . VAL A 1 84 ? -3.081 10.568 7.737 1.00 84.69 84 VAL A CA 1
ATOM 618 C C . VAL A 1 84 ? -3.504 9.507 8.753 1.00 84.69 84 VAL A C 1
ATOM 620 O O . VAL A 1 84 ? -4.339 9.773 9.616 1.00 84.69 84 VAL A O 1
ATOM 623 N N . LEU A 1 85 ? -2.932 8.304 8.673 1.00 82.00 85 LEU A N 1
ATOM 624 C CA . LEU A 1 85 ? -3.244 7.216 9.600 1.00 82.00 85 LEU A CA 1
ATOM 625 C C . LEU A 1 85 ? -2.797 7.531 11.026 1.00 82.00 85 LEU A C 1
ATOM 627 O O . LEU A 1 85 ? -3.518 7.186 11.963 1.00 82.00 85 LEU A O 1
ATOM 631 N N . ARG A 1 86 ? -1.646 8.190 11.195 1.00 82.31 86 ARG A N 1
ATOM 632 C CA . ARG A 1 86 ? -1.186 8.670 12.500 1.00 82.31 86 ARG A CA 1
ATOM 633 C C . ARG A 1 86 ? -2.204 9.627 13.108 1.00 82.31 86 ARG A C 1
ATOM 635 O O . ARG A 1 86 ? -2.699 9.351 14.194 1.00 82.31 86 ARG A O 1
ATOM 642 N N . GLU A 1 87 ? -2.571 10.682 12.382 1.00 83.31 87 GLU A N 1
ATOM 643 C CA . GLU A 1 87 ? -3.553 11.668 12.855 1.00 83.31 87 GLU A CA 1
ATOM 644 C C . GLU A 1 87 ? -4.885 10.993 13.219 1.00 83.31 87 GLU A C 1
ATOM 646 O O . GLU A 1 87 ? -5.457 11.237 14.280 1.00 83.31 87 GLU A O 1
ATOM 651 N N . PHE A 1 88 ? -5.358 10.070 12.374 1.00 84.62 88 PHE A N 1
ATOM 652 C CA . PHE A 1 88 ? -6.582 9.316 12.628 1.00 84.62 88 PHE A CA 1
ATOM 653 C C . PHE A 1 88 ? -6.507 8.511 13.935 1.00 84.62 88 PHE A C 1
ATOM 655 O O . PHE A 1 88 ? -7.422 8.601 14.756 1.00 84.62 88 PHE A O 1
ATOM 662 N N . ARG A 1 89 ? -5.414 7.764 14.154 1.00 80.94 89 ARG A N 1
ATOM 663 C CA . ARG A 1 89 ? -5.193 6.948 15.362 1.00 80.94 89 ARG A CA 1
ATOM 664 C C . ARG A 1 89 ? -5.041 7.806 16.622 1.00 80.94 89 ARG A C 1
ATOM 666 O O . ARG A 1 89 ? -5.632 7.475 17.645 1.00 80.94 89 ARG A O 1
ATOM 673 N N . GLU A 1 90 ? -4.283 8.899 16.553 1.00 83.81 90 GLU A N 1
ATOM 674 C CA . GLU A 1 90 ? -4.028 9.798 17.689 1.00 83.81 90 GLU A CA 1
ATOM 675 C C . GLU A 1 90 ? -5.262 10.614 18.080 1.00 83.81 90 GLU A C 1
ATOM 677 O O . GLU A 1 90 ? -5.462 10.925 19.256 1.00 83.81 90 GLU A O 1
ATOM 682 N N . SER A 1 91 ? -6.132 10.926 17.114 1.00 78.88 91 SER A N 1
ATOM 683 C CA . SER A 1 91 ? -7.289 11.785 17.358 1.00 78.88 91 SER A CA 1
ATOM 684 C C . SER A 1 91 ? -8.302 11.214 18.361 1.00 78.88 91 SER A C 1
ATOM 686 O O . SER A 1 91 ? -9.137 11.989 18.827 1.00 78.88 91 SER A O 1
ATOM 688 N N . ASN A 1 92 ? -8.265 9.906 18.698 1.00 62.25 92 ASN A N 1
ATOM 689 C CA . ASN A 1 92 ? -9.144 9.153 19.630 1.00 62.25 92 ASN A CA 1
ATOM 690 C C . ASN A 1 92 ? -10.670 9.376 19.482 1.00 62.25 92 ASN A C 1
ATOM 692 O O . ASN A 1 92 ? -11.472 8.806 20.220 1.00 62.25 92 ASN A O 1
ATOM 696 N N . LYS A 1 93 ? -11.088 10.203 18.524 1.00 66.06 93 LYS A N 1
ATOM 697 C CA . LYS A 1 93 ? -12.461 10.640 18.249 1.00 66.06 93 LYS A CA 1
ATOM 698 C C . LYS A 1 93 ? -13.007 10.017 16.972 1.00 66.06 93 LYS A C 1
ATOM 700 O O . LYS A 1 93 ? -14.190 10.164 16.681 1.00 66.06 93 LYS A O 1
ATOM 705 N N . MET A 1 94 ? -12.154 9.342 16.208 1.00 70.12 94 MET A N 1
ATOM 706 C CA . MET A 1 94 ? -12.505 8.710 14.949 1.00 70.12 94 MET A CA 1
ATOM 707 C C . MET A 1 94 ? -12.304 7.202 15.086 1.00 70.12 94 MET A C 1
ATOM 709 O O . MET A 1 94 ? -11.195 6.686 15.031 1.00 70.12 94 MET A O 1
ATOM 713 N N . THR A 1 95 ? -13.398 6.478 15.306 1.00 78.25 95 THR A N 1
ATOM 714 C CA . THR A 1 95 ? -13.429 5.015 15.203 1.00 78.25 95 THR A CA 1
ATOM 715 C C . THR A 1 95 ? -14.282 4.656 14.002 1.00 78.25 95 THR A C 1
ATOM 717 O O . THR A 1 95 ? -15.355 5.228 13.817 1.00 78.25 95 THR A O 1
ATOM 720 N N . ILE A 1 96 ? -13.816 3.716 13.18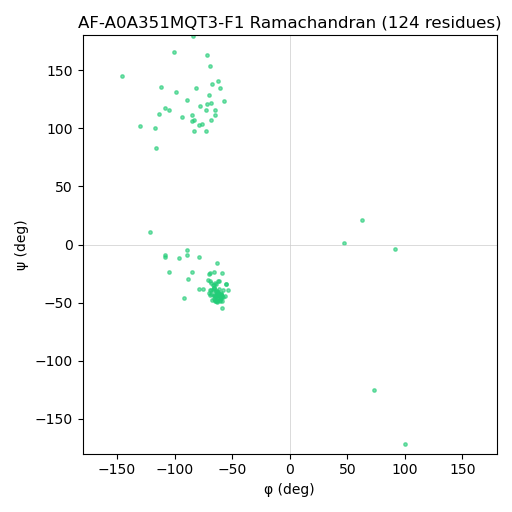1 1.00 83.31 96 ILE A N 1
ATOM 721 C CA . ILE A 1 96 ? -14.617 3.196 12.072 1.00 83.31 96 ILE A CA 1
ATOM 722 C C . ILE A 1 96 ? -15.727 2.320 12.672 1.00 83.31 96 ILE A C 1
ATOM 724 O O . ILE A 1 96 ? -15.407 1.351 13.366 1.00 83.31 96 ILE A O 1
ATOM 728 N N . PRO A 1 97 ? -17.019 2.628 12.447 1.00 89.56 97 PRO A N 1
ATOM 729 C CA . PRO A 1 97 ? -18.103 1.800 12.957 1.00 89.56 97 PRO A CA 1
ATOM 730 C C . PRO A 1 97 ? -18.012 0.373 12.390 1.00 89.56 97 PRO A C 1
ATOM 732 O O . PRO A 1 97 ? -17.863 0.225 11.175 1.00 89.56 97 PRO A O 1
ATOM 735 N N . PRO A 1 98 ? -18.176 -0.685 13.207 1.00 88.94 98 PRO A N 1
ATOM 736 C CA . PRO A 1 98 ? -18.078 -2.069 12.730 1.00 88.94 98 PRO A CA 1
ATOM 737 C C . PRO A 1 98 ? -19.024 -2.394 11.567 1.00 88.94 98 PRO A C 1
ATOM 739 O O . PRO A 1 98 ? -18.658 -3.130 10.658 1.00 88.94 98 PRO A O 1
ATOM 742 N N . ALA A 1 99 ? -20.216 -1.789 11.554 1.00 92.31 99 ALA A N 1
ATOM 743 C CA . ALA A 1 99 ? -21.191 -1.960 10.477 1.00 92.31 99 ALA A CA 1
ATOM 744 C C . ALA A 1 99 ? -20.674 -1.474 9.111 1.00 92.31 99 ALA A C 1
ATOM 746 O O . ALA A 1 99 ? -21.035 -2.043 8.085 1.00 92.31 99 ALA A O 1
ATOM 747 N N . MET A 1 100 ? -19.814 -0.450 9.091 1.00 91.25 100 MET A N 1
ATOM 748 C CA . MET A 1 100 ? -19.197 0.036 7.856 1.00 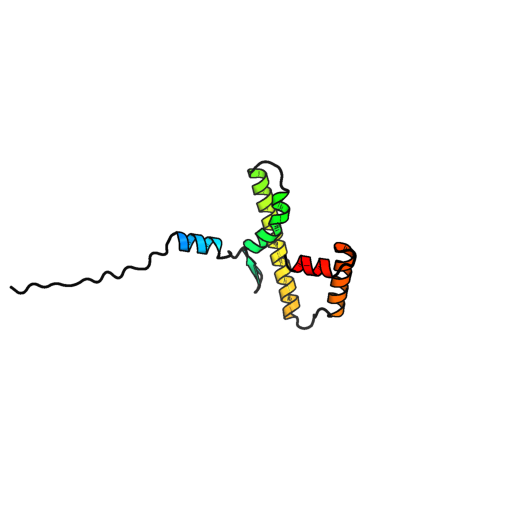91.25 100 MET A CA 1
ATOM 749 C C . MET A 1 100 ? -18.201 -0.989 7.305 1.00 91.25 100 MET A C 1
ATOM 751 O O . MET A 1 100 ? -18.172 -1.221 6.103 1.00 91.25 100 MET A O 1
ATOM 755 N N . ILE A 1 101 ? -17.440 -1.641 8.190 1.00 91.00 101 ILE A N 1
ATOM 756 C CA . ILE A 1 101 ? -16.488 -2.695 7.817 1.00 91.00 101 ILE A CA 1
ATOM 757 C C . ILE A 1 101 ? -17.234 -3.905 7.247 1.00 91.00 101 ILE A C 1
ATOM 759 O O . ILE A 1 101 ? -16.868 -4.395 6.183 1.00 91.00 101 ILE A O 1
ATOM 763 N N . GLU A 1 102 ? -18.297 -4.363 7.915 1.00 92.94 102 GLU A N 1
ATOM 764 C CA . GLU A 1 102 ? -19.089 -5.505 7.433 1.00 92.94 102 GLU A CA 1
ATOM 765 C C . GLU A 1 102 ? -19.723 -5.210 6.065 1.00 92.94 102 GLU A C 1
ATOM 767 O O . GLU A 1 102 ? -19.645 -6.039 5.162 1.00 92.94 102 GLU A O 1
ATOM 772 N N . SER A 1 103 ? -20.273 -4.003 5.878 1.00 94.69 103 SER A N 1
ATOM 773 C CA . SER A 1 103 ? -20.841 -3.583 4.591 1.00 94.69 103 SER A CA 1
ATOM 774 C C . SER A 1 103 ? -19.801 -3.595 3.469 1.00 94.69 103 SER A C 1
ATOM 776 O O . SER A 1 103 ? -20.083 -4.086 2.377 1.00 94.69 103 SER A O 1
ATOM 778 N N . ASP A 1 104 ? -18.592 -3.091 3.727 1.00 94.25 104 ASP A N 1
ATOM 779 C CA . ASP A 1 104 ? -17.507 -3.074 2.739 1.00 94.25 104 ASP A CA 1
ATOM 780 C C . ASP A 1 104 ? -17.028 -4.490 2.382 1.00 94.25 104 ASP A C 1
ATOM 782 O O . ASP A 1 104 ? -16.728 -4.782 1.216 1.00 94.25 104 ASP A O 1
ATOM 786 N N . ILE A 1 105 ? -16.978 -5.391 3.370 1.00 94.12 105 ILE A N 1
ATOM 787 C CA . ILE A 1 105 ? -16.667 -6.809 3.153 1.00 94.12 105 ILE A CA 1
ATOM 788 C C . ILE A 1 105 ? -17.749 -7.445 2.276 1.00 94.12 105 ILE A C 1
ATOM 790 O O . ILE A 1 105 ? -17.420 -8.068 1.265 1.00 94.12 105 ILE A O 1
ATOM 794 N N . ASP A 1 106 ? -19.027 -7.248 2.598 1.00 95.44 106 ASP A N 1
ATOM 795 C CA . ASP A 1 106 ? -20.146 -7.781 1.816 1.00 95.44 106 ASP A CA 1
ATOM 796 C C . ASP A 1 106 ? -20.154 -7.267 0.377 1.00 95.44 106 ASP A C 1
ATOM 798 O O . ASP A 1 106 ? -20.343 -8.036 -0.574 1.00 95.44 106 ASP A O 1
ATOM 802 N N . ASP A 1 107 ? -19.896 -5.976 0.189 1.00 96.00 107 ASP A N 1
ATOM 803 C CA . ASP A 1 107 ? -19.790 -5.369 -1.133 1.00 96.00 107 ASP A CA 1
ATOM 804 C C . ASP A 1 107 ? -18.587 -5.904 -1.915 1.00 96.00 107 ASP A C 1
ATOM 806 O O . ASP A 1 107 ? -18.664 -6.077 -3.136 1.00 96.00 107 ASP A O 1
ATOM 810 N N . THR A 1 108 ? -17.480 -6.200 -1.237 1.00 95.00 108 THR A N 1
ATOM 811 C CA . THR A 1 108 ? -16.295 -6.816 -1.845 1.00 95.00 108 THR A CA 1
ATOM 812 C C . THR A 1 108 ? -16.584 -8.246 -2.287 1.00 95.00 108 THR A C 1
ATOM 814 O O . THR A 1 108 ? -16.326 -8.592 -3.442 1.00 95.00 108 THR A O 1
ATOM 817 N N . VAL A 1 109 ? -17.190 -9.059 -1.419 1.00 95.50 109 VAL A N 1
ATOM 818 C CA . VAL A 1 109 ? -17.588 -10.440 -1.728 1.00 95.50 109 VAL A CA 1
ATOM 819 C C . VAL A 1 109 ? -18.550 -10.466 -2.916 1.00 95.50 109 VAL A C 1
ATOM 821 O O . VAL A 1 109 ? -18.378 -11.253 -3.848 1.00 95.50 109 VAL A O 1
ATOM 824 N N . ARG A 1 110 ? -19.533 -9.562 -2.944 1.00 96.25 110 ARG A N 1
ATOM 825 C CA . ARG A 1 110 ? -20.494 -9.475 -4.048 1.00 96.25 110 ARG A CA 1
ATOM 826 C C . ARG A 1 110 ? -19.824 -9.093 -5.369 1.00 96.25 110 ARG A C 1
ATOM 828 O O . ARG A 1 110 ? -20.062 -9.752 -6.376 1.00 96.25 110 ARG A O 1
ATOM 835 N N . ARG A 1 111 ? -18.989 -8.045 -5.373 1.00 96.38 111 ARG A N 1
ATOM 836 C CA . ARG A 1 111 ? -18.381 -7.498 -6.602 1.00 96.38 111 ARG A CA 1
ATOM 837 C C . ARG A 1 111 ? -17.246 -8.351 -7.159 1.00 96.38 111 ARG A C 1
ATOM 839 O O . ARG A 1 111 ? -17.117 -8.443 -8.373 1.00 96.38 111 ARG A O 1
ATOM 846 N N . GLN A 1 112 ? -16.411 -8.926 -6.296 1.00 94.00 112 GLN A N 1
ATOM 847 C CA . GLN A 1 112 ? -15.168 -9.590 -6.711 1.00 94.00 112 GLN A CA 1
ATOM 848 C C . GLN A 1 112 ? -15.263 -11.119 -6.666 1.00 94.00 112 GLN A C 1
ATOM 850 O O . GLN A 1 112 ? -14.544 -11.795 -7.395 1.00 94.00 112 GLN A O 1
ATOM 855 N N . PHE A 1 113 ? -16.175 -11.667 -5.857 1.00 95.44 113 PHE A N 1
ATOM 856 C CA . PHE A 1 113 ? -16.324 -13.113 -5.651 1.00 95.44 113 PHE A CA 1
ATOM 857 C C . PHE A 1 113 ? -17.721 -13.625 -6.025 1.00 95.44 113 PHE A C 1
ATOM 859 O O . PHE A 1 113 ? -18.065 -14.765 -5.722 1.00 95.44 113 PHE A O 1
ATOM 866 N N . GLY A 1 114 ? -18.545 -12.795 -6.677 1.00 92.88 114 GLY A N 1
ATOM 867 C CA . GLY A 1 114 ? -19.887 -13.175 -7.128 1.00 92.88 114 GLY A CA 1
ATOM 868 C C . GLY A 1 114 ? -20.848 -13.542 -5.993 1.00 92.88 114 GLY A C 1
ATOM 869 O O . GLY A 1 114 ? -21.823 -14.248 -6.228 1.00 92.88 114 GLY A O 1
ATOM 870 N N . GLY A 1 115 ? -20.570 -13.098 -4.763 1.00 92.38 115 GLY A N 1
ATOM 871 C CA . GLY A 1 115 ? -21.341 -13.464 -3.572 1.00 92.38 115 GLY A CA 1
ATOM 872 C C . GLY A 1 115 ? -20.823 -14.700 -2.824 1.00 92.38 115 GLY A C 1
ATOM 873 O O . GLY A 1 115 ? -21.348 -15.016 -1.759 1.00 92.38 115 GLY A O 1
ATOM 874 N N . ASP A 1 116 ? -19.789 -15.385 -3.321 1.00 95.06 116 ASP A N 1
ATOM 875 C CA . ASP A 1 116 ? -19.233 -16.572 -2.665 1.00 95.06 116 ASP A CA 1
ATOM 876 C C . ASP A 1 116 ? -18.231 -16.194 -1.556 1.00 95.06 116 ASP A C 1
ATOM 878 O O . ASP A 1 116 ? -17.046 -15.935 -1.799 1.00 95.06 116 ASP A O 1
ATOM 882 N N . ARG A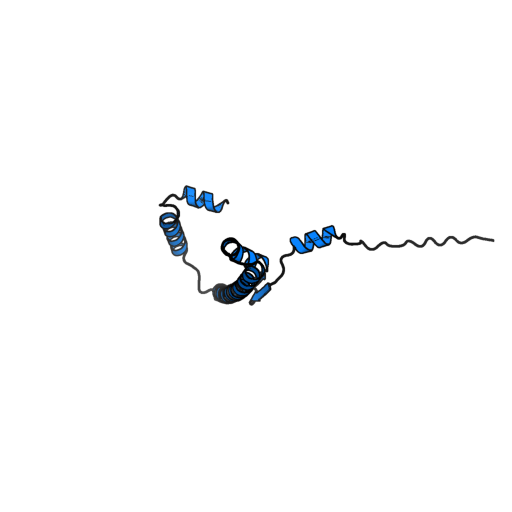 1 117 ? -18.710 -16.190 -0.302 1.00 92.69 117 ARG A N 1
ATOM 883 C CA . ARG A 1 117 ? -17.871 -15.934 0.884 1.00 92.69 117 ARG A CA 1
ATOM 884 C C . ARG A 1 117 ? -16.767 -16.984 1.073 1.00 92.69 117 ARG A C 1
ATOM 886 O O . ARG A 1 117 ? -15.701 -16.637 1.576 1.00 92.69 117 ARG A O 1
ATOM 893 N N . LEU A 1 118 ? -16.971 -18.245 0.678 1.00 94.44 118 LEU A N 1
ATOM 894 C CA . LEU A 1 118 ? -15.948 -19.288 0.840 1.00 94.44 118 LEU A CA 1
ATOM 895 C C . LEU A 1 118 ? -14.755 -19.023 -0.077 1.00 94.44 118 LEU A C 1
ATOM 897 O O . LEU A 1 118 ? -13.609 -19.169 0.351 1.00 94.44 118 LEU A O 1
ATOM 901 N N . ARG A 1 119 ? -15.011 -18.567 -1.307 1.00 92.56 119 ARG A N 1
ATOM 902 C CA . ARG A 1 119 ? -13.945 -18.145 -2.225 1.00 92.56 119 ARG A CA 1
ATOM 903 C C . ARG A 1 119 ? -13.188 -16.916 -1.740 1.00 92.56 119 ARG A C 1
ATOM 905 O O . ARG A 1 119 ? -11.972 -16.875 -1.906 1.00 92.56 119 ARG A O 1
ATOM 912 N N . TYR A 1 120 ? -13.875 -15.961 -1.116 1.00 94.06 120 TYR A N 1
ATOM 913 C CA . TYR A 1 120 ? -13.218 -14.827 -0.465 1.00 94.06 120 TYR A CA 1
ATOM 914 C C . TYR A 1 120 ? -12.281 -15.289 0.660 1.00 94.06 120 TYR A C 1
ATOM 916 O O . TYR A 1 120 ? -11.108 -14.928 0.668 1.00 94.06 120 TYR A O 1
ATOM 924 N N . TYR A 1 121 ? -12.747 -16.161 1.561 1.00 93.88 121 TYR A N 1
ATOM 925 C CA . TYR A 1 121 ? -11.902 -16.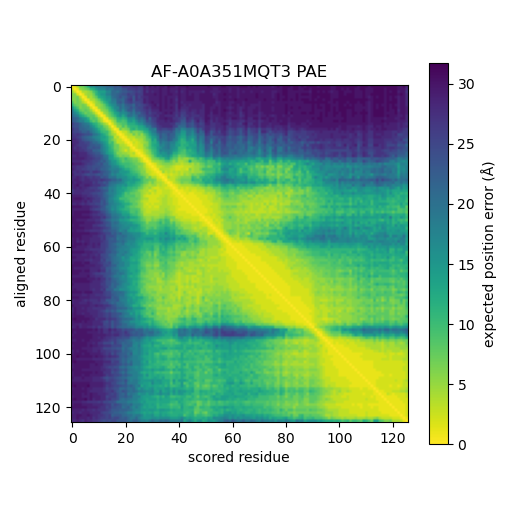682 2.641 1.00 93.88 121 TYR A CA 1
ATOM 926 C C . TYR A 1 121 ? -10.737 -17.542 2.147 1.00 93.88 121 TYR A C 1
ATOM 928 O O . TYR A 1 121 ? -9.680 -17.530 2.772 1.00 93.88 121 TYR A O 1
ATOM 936 N N . ALA A 1 122 ? -10.908 -18.279 1.047 1.00 93.50 122 ALA A N 1
ATOM 937 C CA . ALA A 1 122 ? -9.812 -19.013 0.422 1.00 93.50 122 ALA A CA 1
ATOM 938 C C . ALA A 1 122 ? -8.718 -18.058 -0.084 1.00 93.50 122 ALA A C 1
ATOM 940 O O . ALA A 1 122 ? -7.550 -18.283 0.207 1.00 93.50 122 ALA A O 1
ATOM 941 N N . ALA A 1 123 ? -9.101 -16.957 -0.739 1.00 89.81 123 ALA A N 1
ATOM 942 C CA . ALA A 1 123 ? -8.165 -15.951 -1.244 1.00 89.81 123 ALA A CA 1
ATOM 943 C C . ALA A 1 123 ? -7.409 -15.191 -0.137 1.00 89.81 123 ALA A C 1
ATOM 945 O O . ALA A 1 123 ? -6.332 -14.671 -0.391 1.00 89.81 123 ALA A O 1
ATOM 946 N N . LEU A 1 124 ? -7.943 -15.125 1.089 1.00 90.25 124 LEU A N 1
ATOM 947 C CA . LEU A 1 124 ? -7.248 -14.520 2.236 1.00 90.25 124 LEU A CA 1
ATOM 948 C C . LEU A 1 124 ? -6.178 -15.428 2.867 1.00 90.25 124 LEU A C 1
ATOM 950 O O . LEU A 1 124 ? -5.453 -14.983 3.754 1.00 90.25 124 LEU A O 1
ATOM 954 N N . ARG A 1 125 ? -6.134 -16.711 2.489 1.00 86.62 125 ARG A N 1
ATOM 955 C CA . ARG A 1 125 ? -5.160 -17.690 3.004 1.00 86.62 125 ARG A CA 1
ATOM 956 C C . ARG A 1 125 ? -3.945 -17.863 2.094 1.00 86.62 125 ARG A C 1
ATOM 958 O O . ARG A 1 125 ? -3.003 -18.539 2.503 1.00 86.62 125 ARG A O 1
ATOM 965 N N . GLU A 1 126 ? -4.015 -17.319 0.884 1.00 69.69 126 GLU A N 1
ATOM 966 C CA . GLU A 1 126 ? -2.926 -17.276 -0.098 1.00 69.69 126 GLU A CA 1
ATOM 967 C C . GLU A 1 126 ? -2.050 -16.036 0.116 1.00 69.69 126 GLU A C 1
ATOM 969 O O . GLU A 1 126 ? -0.820 -16.162 -0.083 1.00 69.69 126 GLU A O 1
#

Secondary structure (DSSP, 8-state):
-----------------HHHHHHHHHHSPPEEEEETTEEEEHHHHHHHHHHHHTT--S-HHHHHHHHHHHHHHHHHHHHHHHHHHHHHHHTSS----HHHHHHHHHHHHHHHHTT-HHHHHHHT--

Mean predicted aligned error: 14.14 Å